Protein AF-A0A9D6ZPC6-F1 (afdb_monomer)

Secondary structure (DSSP, 8-state):
----PPPHHHHHHHHTT--HHHHHHHHT--HHHHHHHHHT-SS---HHHHHHHHHHHHHHHHHHHTTS---PPP------

Mean predicted aligned error: 10.43 Å

Solvent-accessible surface area (backbone atoms only — not comparable to full-atom values): 5006 Å² total; per-residue (Å²): 132,83,76,75,68,74,29,70,65,44,52,53,37,54,74,70,70,51,53,62,59,59,52,14,66,73,49,74,50,54,47,67,56,53,52,26,59,31,58,74,45,80,77,81,74,52,74,63,63,51,49,36,50,51,52,48,52,51,55,50,52,54,54,59,61,66,66,56,79,78,79,72,77,83,79,90,77,87,86,130

Nearest PDB structures (foldseek):
  2b5a-assembly1_A  TM=8.640E-01  e=1.793E-02  [Bacillus] caldolyticus
  3qq6-assembly1_A  TM=8.900E-01  e=5.740E-02  Bacillus 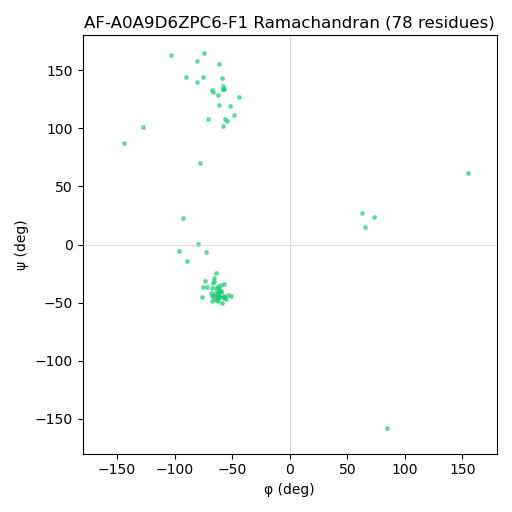subtilis
  7t5u-assembly1_A  TM=8.293E-01  e=1.059E-01  Escherichia coli
  1b0n-assembly1_A  TM=7.433E-01  e=6.487E-02  Bacillus subtilis
  6xgt-assembly1_E  TM=6.206E-01  e=4.893E-01  Thermomyces lanuginosus

Foldseek 3Di:
DPDQDFDPLRVLCVVLVHDLVNLCVQLVHDSVVSVCQRSVHDDHDDPSSVVSSVVSSVVSVVVVVVPPDDPDPPPPDDDD

pLDDT: mean 79.44, std 17.18, range [38.44, 96.06]

Structure (mmCIF, N/CA/C/O backbone):
data_AF-A0A9D6ZPC6-F1
#
_entry.id   AF-A0A9D6ZPC6-F1
#
loop_
_atom_site.group_PDB
_atom_site.id
_atom_site.type_symbol
_atom_site.label_atom_id
_atom_site.label_alt_id
_atom_site.label_comp_id
_atom_site.label_asym_id
_atom_site.label_entity_id
_atom_site.label_seq_id
_atom_site.pdbx_PDB_ins_code
_atom_site.Cartn_x
_atom_site.Cartn_y
_atom_site.Cartn_z
_atom_site.occupancy
_atom_site.B_iso_or_equiv
_atom_site.auth_seq_id
_atom_site.auth_comp_id
_atom_site.auth_asym_id
_atom_site.auth_atom_id
_atom_site.pdbx_PDB_model_num
ATOM 1 N N . MET A 1 1 ? 3.200 -28.522 -1.694 1.00 38.44 1 MET A N 1
ATOM 2 C CA . MET A 1 1 ? 2.649 -27.193 -2.035 1.00 38.44 1 MET A CA 1
ATOM 3 C C . MET A 1 1 ? 2.714 -26.323 -0.787 1.00 38.44 1 MET A C 1
ATOM 5 O O . MET A 1 1 ? 1.896 -26.501 0.104 1.00 38.44 1 MET A O 1
ATOM 9 N N . LEU A 1 2 ? 3.735 -25.471 -0.649 1.00 44.56 2 LEU A N 1
ATOM 10 C CA . LEU A 1 2 ? 3.809 -24.53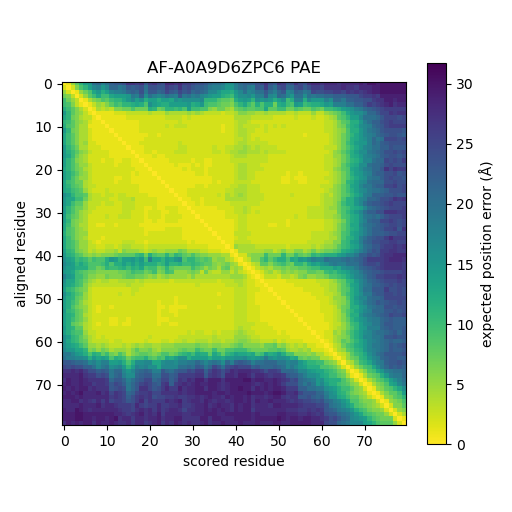1 0.474 1.00 44.56 2 LEU A CA 1
ATOM 11 C C . LEU A 1 2 ? 2.735 -23.465 0.240 1.00 44.56 2 LEU A C 1
ATOM 13 O O . LEU A 1 2 ? 2.855 -22.677 -0.694 1.00 44.56 2 LEU A O 1
ATOM 17 N N . GLY A 1 3 ? 1.659 -23.491 1.030 1.00 43.91 3 GLY A N 1
ATOM 18 C CA . GLY A 1 3 ? 0.640 -22.447 0.992 1.00 43.91 3 GLY A CA 1
ATOM 19 C C . GLY A 1 3 ? 1.323 -21.091 1.143 1.00 43.91 3 GLY A C 1
ATOM 20 O O . GLY A 1 3 ? 2.026 -20.872 2.132 1.00 43.91 3 GLY A O 1
ATOM 21 N N . ARG A 1 4 ? 1.190 -20.219 0.132 1.00 55.81 4 ARG A N 1
ATOM 22 C CA . ARG A 1 4 ? 1.762 -18.865 0.147 1.00 55.81 4 ARG A CA 1
ATOM 23 C C . ARG A 1 4 ? 1.271 -18.173 1.415 1.00 55.81 4 ARG A C 1
ATOM 25 O O . ARG A 1 4 ? 0.090 -17.842 1.521 1.00 55.81 4 ARG A O 1
ATOM 32 N N . ARG A 1 5 ? 2.161 -18.007 2.400 1.00 55.12 5 ARG A N 1
ATOM 33 C CA . ARG A 1 5 ? 1.857 -17.225 3.600 1.00 55.12 5 ARG A CA 1
ATOM 34 C C . ARG A 1 5 ? 1.480 -15.816 3.131 1.00 55.12 5 ARG A C 1
ATOM 36 O O . ARG A 1 5 ? 2.168 -15.288 2.256 1.00 55.12 5 ARG A O 1
ATOM 43 N N . PRO A 1 6 ? 0.393 -15.220 3.645 1.00 60.72 6 PRO A N 1
ATOM 44 C CA . PRO A 1 6 ? 0.039 -13.855 3.280 1.00 60.72 6 PRO A CA 1
ATOM 45 C C . PRO A 1 6 ? 1.209 -12.929 3.630 1.00 60.72 6 PRO A C 1
ATOM 47 O O . PRO A 1 6 ? 1.778 -13.048 4.718 1.00 60.72 6 PRO A O 1
ATOM 50 N N . SER A 1 7 ? 1.594 -12.035 2.713 1.00 79.44 7 SER A N 1
ATOM 51 C CA . SER A 1 7 ? 2.633 -11.051 3.019 1.00 79.44 7 SER A CA 1
ATOM 52 C C . SER A 1 7 ? 2.183 -10.146 4.172 1.00 79.44 7 SER A C 1
ATOM 54 O O . SER A 1 7 ? 0.984 -9.953 4.400 1.00 79.44 7 SER A O 1
ATOM 56 N N . GLN A 1 8 ? 3.134 -9.561 4.905 1.00 87.06 8 GLN A N 1
ATOM 57 C CA . GLN A 1 8 ? 2.806 -8.622 5.985 1.00 87.06 8 GLN A CA 1
ATOM 58 C C . GLN A 1 8 ? 1.972 -7.432 5.487 1.00 87.06 8 GLN A C 1
ATOM 60 O O . GLN A 1 8 ? 1.070 -6.987 6.193 1.00 87.06 8 GLN A O 1
ATOM 65 N N . LEU A 1 9 ? 2.207 -6.969 4.253 1.00 88.62 9 LEU A N 1
ATOM 66 C CA . LEU A 1 9 ? 1.417 -5.908 3.620 1.00 88.62 9 LEU A CA 1
ATOM 67 C C . LEU A 1 9 ? -0.050 -6.319 3.462 1.00 88.62 9 LEU A C 1
ATOM 69 O O . LEU A 1 9 ? -0.944 -5.561 3.833 1.00 88.62 9 LEU A O 1
ATOM 73 N N . ARG A 1 10 ? -0.299 -7.556 3.012 1.00 91.69 10 ARG A N 1
ATOM 74 C CA . ARG A 1 10 ? -1.655 -8.100 2.883 1.00 91.69 10 ARG A CA 1
ATOM 75 C C . ARG A 1 10 ? -2.367 -8.175 4.226 1.00 91.69 10 ARG A C 1
ATOM 77 O O . ARG A 1 10 ? -3.539 -7.823 4.312 1.00 91.69 10 ARG A O 1
ATOM 84 N N . LEU A 1 11 ? -1.680 -8.657 5.261 1.00 91.38 11 LEU A N 1
ATOM 85 C CA . LEU A 1 11 ? -2.257 -8.760 6.602 1.00 91.38 11 LEU A CA 1
ATOM 86 C C . LEU A 1 11 ? -2.626 -7.382 7.156 1.00 91.38 11 LEU A C 1
ATOM 88 O O . LEU A 1 11 ? -3.745 -7.206 7.627 1.00 91.38 11 LEU A O 1
ATOM 92 N N . ARG A 1 12 ? -1.730 -6.398 7.029 1.00 92.00 12 ARG A N 1
ATOM 93 C CA . ARG A 1 12 ? -1.978 -5.019 7.476 1.00 92.00 12 ARG A CA 1
ATOM 94 C C . ARG A 1 12 ? -3.130 -4.366 6.720 1.00 92.00 12 ARG A C 1
ATOM 96 O O . ARG A 1 12 ? -4.029 -3.817 7.344 1.00 92.00 12 ARG A O 1
ATOM 103 N N . ARG A 1 13 ? -3.169 -4.499 5.391 1.00 94.56 13 ARG A N 1
ATOM 104 C CA . ARG A 1 13 ? -4.286 -3.993 4.579 1.00 94.56 13 ARG A CA 1
ATOM 105 C C . ARG A 1 13 ? -5.627 -4.576 5.031 1.00 94.56 13 ARG A C 1
ATOM 107 O O . ARG A 1 13 ? -6.603 -3.841 5.145 1.00 94.56 13 ARG A O 1
ATOM 114 N N . LEU A 1 14 ? -5.677 -5.889 5.271 1.00 92.75 14 LEU A N 1
ATOM 115 C CA . LEU A 1 14 ? -6.892 -6.566 5.726 1.00 92.75 14 LEU A CA 1
ATOM 116 C C . LEU A 1 14 ? -7.301 -6.144 7.141 1.00 92.75 14 LEU A C 1
ATOM 118 O O . LEU A 1 14 ? -8.493 -5.994 7.383 1.00 92.75 14 LEU A O 1
ATOM 122 N N . ALA A 1 15 ? -6.342 -5.920 8.044 1.00 91.12 15 ALA A N 1
ATOM 123 C CA . ALA A 1 15 ? -6.616 -5.414 9.389 1.00 91.12 15 ALA A CA 1
ATOM 124 C C . ALA A 1 15 ? -7.245 -4.010 9.365 1.00 91.12 15 ALA A C 1
ATOM 126 O O . ALA A 1 15 ? -8.142 -3.736 10.150 1.00 91.12 15 ALA A O 1
ATOM 127 N N . LEU A 1 16 ? -6.839 -3.167 8.412 1.00 90.81 16 LEU A N 1
ATOM 128 C CA . LEU A 1 16 ? -7.415 -1.836 8.176 1.00 90.81 16 LEU A CA 1
ATOM 129 C C . LEU A 1 16 ? -8.734 -1.862 7.382 1.00 90.81 16 LEU A C 1
ATOM 131 O O . LEU A 1 16 ? -9.264 -0.812 7.034 1.00 90.81 16 LEU A O 1
ATOM 135 N N . GLY A 1 17 ? -9.236 -3.042 6.999 1.00 93.94 17 GLY A N 1
ATOM 136 C CA . GLY A 1 17 ? -10.454 -3.163 6.189 1.00 93.94 17 GLY A CA 1
ATOM 137 C C . GLY A 1 17 ? -10.339 -2.592 4.767 1.00 93.94 17 GLY A C 1
ATOM 138 O O . GLY A 1 17 ? -11.351 -2.408 4.093 1.00 93.94 17 GLY A O 1
ATOM 139 N N . LEU A 1 18 ? -9.123 -2.327 4.280 1.00 93.94 18 LEU A N 1
ATOM 140 C CA . LEU A 1 18 ? -8.895 -1.695 2.981 1.00 93.94 18 LEU A CA 1
ATOM 141 C C . LEU A 1 18 ? -9.011 -2.705 1.835 1.00 93.94 18 LEU A C 1
ATOM 143 O O . LEU A 1 18 ? -8.479 -3.823 1.892 1.00 93.94 18 LEU A O 1
ATOM 147 N N . ARG A 1 19 ? -9.629 -2.300 0.722 1.00 96.06 19 ARG A N 1
ATOM 148 C CA . ARG A 1 19 ? -9.581 -3.080 -0.523 1.00 96.06 19 ARG A CA 1
ATOM 149 C C . ARG A 1 19 ? -8.259 -2.816 -1.232 1.00 96.06 19 ARG A C 1
ATOM 151 O O . ARG A 1 19 ? -7.629 -1.777 -1.055 1.00 96.06 19 ARG A O 1
ATOM 158 N N . ILE A 1 20 ? -7.857 -3.748 -2.096 1.00 94.88 20 ILE A N 1
ATOM 159 C CA . ILE A 1 20 ? -6.655 -3.588 -2.932 1.00 94.88 20 ILE A CA 1
ATOM 160 C C . ILE A 1 20 ? -6.715 -2.277 -3.724 1.00 94.88 20 ILE A C 1
ATOM 162 O O . ILE A 1 20 ? -5.740 -1.535 -3.739 1.00 94.88 20 ILE A O 1
ATOM 166 N N . ARG A 1 21 ? -7.881 -1.965 -4.303 1.00 95.44 21 ARG A N 1
ATOM 167 C CA . ARG A 1 21 ? -8.112 -0.736 -5.067 1.00 95.44 21 ARG A CA 1
ATOM 168 C C . ARG A 1 21 ? -7.887 0.541 -4.254 1.00 95.44 21 ARG A C 1
ATOM 170 O O . ARG A 1 21 ? -7.420 1.530 -4.803 1.00 95.44 21 ARG A O 1
ATOM 177 N N . ASP A 1 22 ? -8.207 0.531 -2.961 1.00 94.50 22 ASP A N 1
ATOM 178 C CA . ASP A 1 22 ? -8.037 1.711 -2.107 1.00 94.50 22 ASP A CA 1
ATOM 179 C C . ASP A 1 22 ? -6.539 2.002 -1.903 1.00 94.50 22 ASP A C 1
ATOM 181 O O . ASP A 1 22 ? -6.098 3.143 -2.037 1.00 94.50 22 ASP A O 1
ATOM 185 N N . VAL A 1 23 ? -5.738 0.950 -1.693 1.00 94.81 23 VAL A N 1
ATOM 186 C CA . VAL A 1 23 ? -4.274 1.059 -1.607 1.00 94.81 23 VAL A CA 1
ATOM 187 C C . VAL A 1 23 ? -3.675 1.455 -2.953 1.00 94.81 23 VAL A C 1
ATOM 189 O O . VAL A 1 23 ? -2.898 2.400 -3.005 1.00 94.81 23 VAL A O 1
ATOM 192 N N . ALA A 1 24 ? -4.068 0.774 -4.032 1.00 95.69 24 ALA A N 1
ATOM 193 C CA . ALA A 1 24 ? -3.583 1.011 -5.390 1.00 95.69 24 ALA A CA 1
ATOM 194 C C . ALA A 1 24 ? -3.784 2.470 -5.834 1.00 95.69 24 ALA A C 1
ATOM 196 O O . ALA A 1 24 ? -2.839 3.120 -6.278 1.00 95.69 24 ALA A O 1
ATOM 197 N N . ASN A 1 25 ? -4.981 3.021 -5.611 1.00 94.88 25 ASN A N 1
ATOM 198 C CA . ASN A 1 25 ? -5.278 4.421 -5.909 1.00 94.88 25 ASN A CA 1
ATOM 199 C C . ASN A 1 25 ? -4.422 5.391 -5.086 1.00 94.88 25 ASN A C 1
ATOM 201 O O . ASN A 1 25 ? -3.970 6.406 -5.610 1.00 94.88 25 ASN A O 1
ATOM 205 N N . ALA A 1 26 ? -4.203 5.097 -3.804 1.00 93.06 26 ALA A N 1
ATOM 206 C CA . ALA A 1 26 ? -3.451 5.974 -2.913 1.00 93.06 26 ALA A CA 1
ATOM 207 C C . ALA A 1 26 ? -1.937 5.955 -3.187 1.00 93.06 26 ALA A C 1
ATOM 209 O O . ALA A 1 26 ? -1.272 6.973 -2.992 1.00 93.06 26 ALA A O 1
ATOM 210 N N . CYS A 1 27 ? -1.394 4.826 -3.651 1.00 91.75 27 CYS A N 1
ATOM 211 C CA . CYS A 1 27 ? 0.023 4.687 -3.982 1.00 91.75 27 CYS A CA 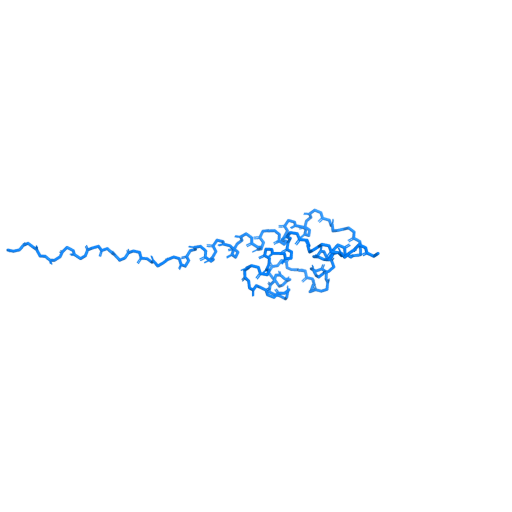1
ATOM 212 C C . CYS A 1 27 ? 0.349 4.891 -5.471 1.00 91.75 27 CYS A C 1
ATOM 214 O O . CYS A 1 27 ? 1.524 4.918 -5.829 1.00 91.75 27 CYS A O 1
ATOM 216 N N . GLY A 1 28 ? -0.661 5.049 -6.334 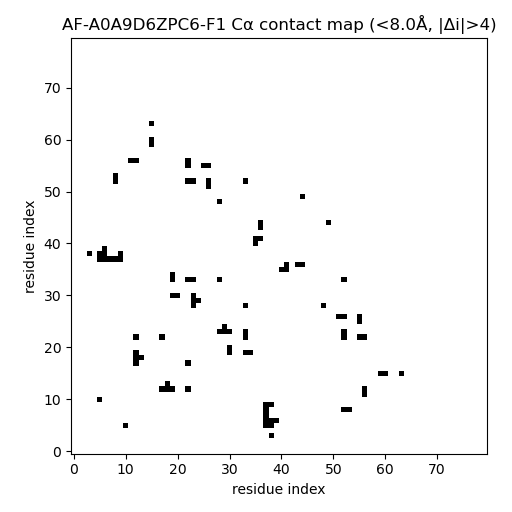1.00 93.19 28 GLY A N 1
ATOM 217 C CA . GLY A 1 28 ? -0.477 5.240 -7.775 1.00 93.19 28 GLY A CA 1
ATOM 218 C C . GLY A 1 28 ? -0.047 3.974 -8.523 1.00 93.19 28 GLY A C 1
ATOM 219 O O . GLY A 1 28 ? 0.562 4.069 -9.586 1.00 93.19 28 GLY A O 1
ATOM 220 N N . LEU A 1 29 ? -0.343 2.794 -7.975 1.00 92.81 29 LEU A N 1
ATOM 221 C CA . LEU A 1 29 ? -0.056 1.503 -8.603 1.00 92.81 29 LEU A CA 1
ATOM 222 C C . LEU A 1 29 ? -1.326 0.894 -9.201 1.00 92.81 29 LEU A C 1
ATOM 224 O O . LEU A 1 29 ? -2.443 1.255 -8.847 1.00 92.81 29 LEU A O 1
ATOM 228 N N . ALA A 1 30 ? -1.156 -0.082 -10.091 1.00 94.69 30 ALA A N 1
ATOM 229 C CA . ALA A 1 30 ? -2.273 -0.888 -10.570 1.00 94.69 30 ALA A CA 1
ATOM 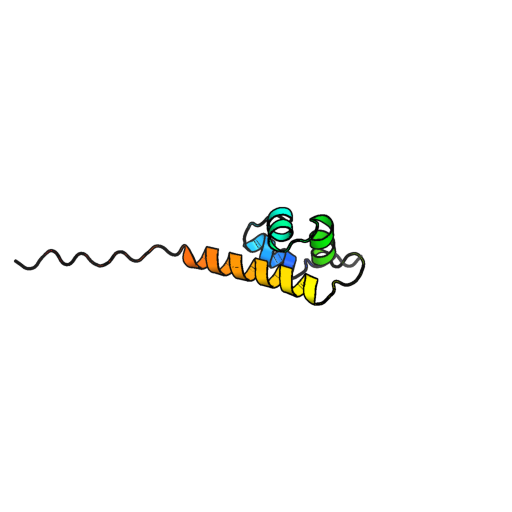230 C C . ALA A 1 30 ? -2.722 -1.907 -9.506 1.00 94.69 30 ALA A C 1
ATOM 232 O O . ALA A 1 30 ? -1.886 -2.527 -8.844 1.00 94.69 30 ALA A O 1
ATOM 233 N N . ASP A 1 31 ? -4.029 -2.173 -9.420 1.00 95.19 31 ASP A N 1
ATOM 234 C CA . ASP A 1 31 ? -4.614 -3.177 -8.515 1.00 95.19 31 ASP A CA 1
ATOM 235 C C . ASP A 1 31 ? -3.932 -4.548 -8.645 1.00 95.19 31 ASP A C 1
ATOM 237 O O . ASP A 1 31 ? -3.603 -5.198 -7.649 1.00 95.19 31 ASP A O 1
ATOM 241 N N . ALA A 1 32 ? -3.681 -4.978 -9.887 1.00 92.62 32 ALA A N 1
ATOM 242 C CA . ALA A 1 32 ? -3.000 -6.234 -10.181 1.00 92.62 32 ALA A CA 1
ATOM 243 C C . ALA A 1 32 ? -1.579 -6.255 -9.602 1.00 92.62 32 ALA A C 1
ATOM 245 O O . ALA A 1 32 ? -1.186 -7.248 -8.992 1.00 92.62 32 ALA A O 1
ATOM 246 N N . ARG A 1 33 ? -0.851 -5.134 -9.701 1.00 92.12 33 ARG A N 1
ATOM 247 C CA . ARG A 1 33 ? 0.518 -5.020 -9.194 1.00 92.12 33 ARG A CA 1
ATOM 248 C C . ARG A 1 33 ? 0.561 -5.091 -7.672 1.00 92.12 33 ARG A C 1
ATOM 250 O O . ARG A 1 33 ? 1.351 -5.846 -7.120 1.00 92.12 33 ARG A O 1
ATOM 257 N N . VAL A 1 34 ? -0.338 -4.389 -6.982 1.00 92.12 34 VAL A N 1
ATOM 258 C CA . VAL A 1 34 ? -0.466 -4.498 -5.517 1.00 92.12 34 VAL A CA 1
ATOM 259 C C . VAL A 1 34 ? -0.808 -5.937 -5.110 1.00 92.12 34 VAL A C 1
ATOM 261 O O . VAL A 1 34 ? -0.237 -6.466 -4.158 1.00 92.12 34 VAL A O 1
ATOM 264 N N . SER A 1 35 ? -1.691 -6.607 -5.858 1.00 91.69 35 SER A N 1
ATOM 265 C CA . SER A 1 35 ? -2.060 -8.002 -5.592 1.00 91.69 35 SER A CA 1
ATOM 266 C C . SER A 1 35 ? -0.893 -8.979 -5.772 1.00 91.69 35 SER A C 1
ATOM 268 O O . SER A 1 35 ? -0.721 -9.876 -4.945 1.00 91.69 35 SER A O 1
ATOM 270 N N . GLU A 1 36 ? -0.086 -8.807 -6.819 1.00 90.75 36 GLU A N 1
ATOM 271 C CA . GLU A 1 36 ? 1.139 -9.579 -7.067 1.00 90.75 36 GLU A CA 1
ATOM 272 C C . GLU A 1 36 ? 2.134 -9.428 -5.916 1.00 90.75 36 GLU A C 1
ATOM 274 O O . GLU A 1 36 ? 2.567 -10.426 -5.334 1.00 90.75 36 GLU A O 1
ATOM 279 N N . ILE A 1 37 ? 2.412 -8.182 -5.522 1.00 89.25 37 ILE A N 1
ATOM 280 C CA . ILE A 1 37 ? 3.310 -7.846 -4.411 1.00 89.25 37 ILE A CA 1
ATOM 281 C C . ILE A 1 37 ? 2.823 -8.488 -3.109 1.00 89.25 37 ILE A C 1
ATOM 283 O O . ILE A 1 37 ? 3.596 -9.110 -2.380 1.00 89.25 37 ILE A O 1
ATOM 287 N N . GLU A 1 38 ? 1.522 -8.410 -2.828 1.00 90.06 38 GLU A N 1
ATOM 288 C CA . GLU A 1 38 ? 0.923 -9.016 -1.639 1.00 90.06 38 GLU A CA 1
ATOM 289 C C . GLU A 1 38 ? 0.976 -10.547 -1.615 1.00 90.06 38 GLU A C 1
ATOM 291 O O . GLU A 1 38 ? 0.982 -11.165 -0.545 1.00 90.06 38 GLU A O 1
ATOM 296 N N . ARG A 1 39 ? 0.978 -11.177 -2.789 1.00 85.75 39 ARG A N 1
ATOM 297 C CA . ARG A 1 39 ? 1.084 -12.632 -2.924 1.00 85.75 39 ARG A CA 1
ATOM 298 C C . ARG A 1 39 ? 2.534 -13.101 -3.023 1.00 85.75 39 ARG A C 1
ATOM 300 O O . ARG A 1 39 ? 2.779 -14.298 -2.868 1.00 85.75 39 ARG A O 1
ATOM 307 N N . GLY A 1 40 ? 3.483 -12.193 -3.260 1.00 81.25 40 GLY A N 1
ATOM 308 C CA . GLY A 1 40 ? 4.852 -12.528 -3.655 1.00 81.25 40 GLY A CA 1
ATOM 309 C C . GLY A 1 40 ? 4.898 -13.253 -5.005 1.00 81.25 40 GLY A C 1
ATOM 310 O O . GLY A 1 40 ? 5.742 -14.127 -5.207 1.00 81.25 40 GLY A O 1
ATOM 311 N N . ASP A 1 41 ? 3.909 -13.009 -5.866 1.00 74.31 41 ASP A N 1
ATOM 312 C CA . ASP A 1 41 ? 3.821 -13.544 -7.226 1.00 74.31 41 ASP A CA 1
ATOM 313 C C . ASP A 1 41 ? 4.508 -12.570 -8.200 1.00 74.31 41 ASP A C 1
ATOM 315 O O . ASP A 1 41 ? 4.418 -11.357 -8.032 1.00 74.31 41 ASP A O 1
ATOM 319 N N . GLY A 1 42 ? 5.171 -13.088 -9.238 1.00 68.31 42 GLY A N 1
ATOM 320 C CA . GLY A 1 42 ? 5.748 -12.265 -10.309 1.00 68.31 42 GLY A CA 1
ATOM 321 C C . GLY A 1 42 ? 7.143 -11.691 -10.022 1.00 68.31 42 GLY A C 1
ATOM 322 O O . GLY A 1 42 ? 7.924 -12.243 -9.247 1.00 68.31 42 GLY A O 1
ATOM 323 N N . ARG A 1 43 ? 7.490 -10.600 -10.725 1.00 72.81 43 ARG A N 1
ATOM 324 C CA . ARG A 1 43 ? 8.784 -9.912 -10.582 1.00 72.81 43 ARG A CA 1
ATOM 325 C C . ARG A 1 43 ? 8.872 -9.283 -9.195 1.00 72.81 43 ARG A C 1
ATOM 327 O O . ARG A 1 43 ? 7.947 -8.559 -8.815 1.00 72.81 43 ARG A O 1
ATOM 334 N N . ASN A 1 44 ? 9.997 -9.513 -8.506 1.00 77.69 44 ASN A N 1
ATOM 335 C CA . ASN A 1 44 ? 10.296 -8.891 -7.215 1.00 77.69 44 ASN A CA 1
ATOM 336 C C . ASN A 1 44 ? 9.949 -7.396 -7.262 1.00 77.69 44 ASN A C 1
ATOM 338 O O . ASN A 1 44 ? 10.395 -6.723 -8.199 1.00 77.69 44 ASN A O 1
ATOM 342 N N . PRO A 1 45 ? 9.142 -6.893 -6.312 1.00 80.50 45 PRO A N 1
ATOM 343 C CA . PRO A 1 45 ? 8.882 -5.470 -6.225 1.00 80.50 45 PRO A CA 1
ATOM 344 C C . PRO A 1 45 ? 10.180 -4.708 -6.038 1.00 80.50 45 PRO A C 1
ATOM 346 O O . PRO A 1 45 ? 11.093 -5.178 -5.350 1.00 80.50 45 PRO A O 1
ATOM 349 N N . ASP A 1 46 ? 10.254 -3.535 -6.650 1.00 85.44 46 ASP A N 1
ATOM 350 C CA . ASP A 1 46 ? 11.327 -2.618 -6.317 1.00 85.44 46 ASP A CA 1
ATOM 351 C C . ASP A 1 46 ? 11.077 -1.968 -4.941 1.00 85.44 46 ASP A C 1
ATOM 353 O O . ASP A 1 46 ? 9.992 -2.045 -4.352 1.00 85.44 46 ASP A O 1
ATOM 357 N N . ALA A 1 47 ? 12.121 -1.350 -4.388 1.00 85.75 47 ALA A N 1
ATOM 358 C CA . ALA A 1 47 ? 12.045 -0.724 -3.072 1.00 85.75 47 ALA A CA 1
ATOM 359 C C . ALA A 1 47 ? 11.052 0.453 -3.025 1.00 85.75 47 ALA A C 1
ATOM 361 O O . ALA A 1 47 ? 10.542 0.775 -1.952 1.00 85.75 47 ALA A O 1
ATOM 362 N N . VAL A 1 48 ? 10.765 1.089 -4.166 1.00 90.06 48 VAL A N 1
ATOM 363 C CA . VAL A 1 48 ? 9.857 2.237 -4.255 1.00 90.06 48 VAL A CA 1
ATOM 364 C C . VAL A 1 48 ? 8.412 1.760 -4.162 1.00 90.06 48 VAL A C 1
ATOM 366 O O . VAL A 1 48 ? 7.642 2.311 -3.378 1.00 90.06 48 VAL A O 1
ATOM 369 N N . GLU A 1 49 ? 8.052 0.699 -4.884 1.00 90.12 49 GLU A N 1
ATOM 370 C CA . GLU A 1 49 ? 6.729 0.073 -4.822 1.00 90.12 49 GLU A CA 1
ATOM 371 C C . GLU A 1 49 ? 6.392 -0.374 -3.393 1.00 90.12 49 GLU A C 1
ATOM 373 O O . GLU A 1 49 ? 5.296 -0.102 -2.894 1.00 90.12 49 GLU A O 1
ATOM 378 N N . LEU A 1 50 ? 7.353 -1.001 -2.704 1.00 90.06 50 LEU A N 1
ATOM 379 C CA . LEU A 1 50 ? 7.197 -1.390 -1.300 1.00 90.06 50 LEU A CA 1
ATOM 380 C C . LEU A 1 50 ? 7.001 -0.169 -0.396 1.00 90.06 50 LEU A C 1
ATOM 382 O O . LEU A 1 50 ? 6.048 -0.134 0.383 1.00 90.06 50 LEU A O 1
ATOM 386 N N . ALA A 1 51 ? 7.848 0.854 -0.536 1.00 90.88 51 ALA A N 1
ATOM 387 C CA . ALA A 1 51 ? 7.773 2.062 0.279 1.00 90.88 51 ALA A CA 1
ATOM 388 C C . ALA A 1 51 ? 6.446 2.818 0.096 1.00 90.88 51 ALA A C 1
ATOM 390 O O . ALA A 1 51 ? 5.881 3.321 1.069 1.00 90.88 51 ALA A O 1
ATOM 391 N N . LEU A 1 52 ? 5.914 2.880 -1.128 1.00 93.50 52 LEU A N 1
ATOM 392 C CA . LEU A 1 52 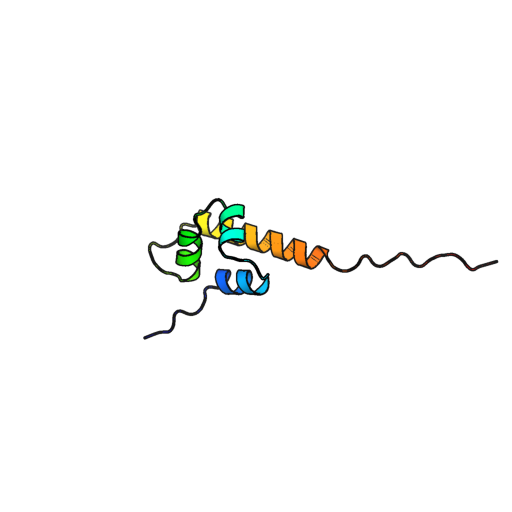? 4.642 3.542 -1.419 1.00 93.50 52 LEU A CA 1
ATOM 393 C C . LEU A 1 52 ? 3.453 2.817 -0.771 1.00 93.50 52 LEU A C 1
ATOM 395 O O . LEU A 1 52 ? 2.576 3.461 -0.181 1.00 93.50 52 LEU A O 1
ATOM 399 N N . ILE A 1 53 ? 3.427 1.483 -0.842 1.00 91.69 53 ILE A N 1
ATOM 400 C CA . ILE A 1 53 ? 2.388 0.677 -0.189 1.00 91.69 53 ILE A CA 1
ATOM 401 C C . ILE A 1 53 ? 2.499 0.815 1.335 1.00 91.69 53 ILE A C 1
ATOM 403 O O . ILE A 1 53 ? 1.498 1.075 2.003 1.00 91.69 53 ILE A O 1
ATOM 407 N N . GLU A 1 54 ? 3.704 0.723 1.898 1.00 92.75 54 GLU A N 1
ATOM 408 C CA . GLU A 1 54 ? 3.923 0.880 3.340 1.00 92.75 54 GLU A CA 1
ATOM 409 C C . GLU A 1 54 ? 3.512 2.258 3.862 1.00 92.75 54 GLU A C 1
ATOM 411 O O . GLU A 1 54 ? 2.849 2.353 4.898 1.00 92.75 54 GLU A O 1
ATOM 416 N N . ALA A 1 55 ? 3.866 3.327 3.144 1.00 92.94 55 ALA A N 1
ATOM 417 C CA . ALA A 1 55 ? 3.476 4.686 3.502 1.00 92.94 55 ALA A CA 1
ATOM 418 C C . ALA A 1 55 ? 1.952 4.864 3.467 1.00 92.94 55 ALA A C 1
ATOM 420 O O . ALA A 1 55 ? 1.388 5.541 4.326 1.00 92.94 55 ALA A O 1
ATOM 421 N N . THR A 1 56 ? 1.280 4.235 2.501 1.00 93.75 56 THR A N 1
ATOM 422 C CA . THR A 1 56 ? -0.183 4.253 2.387 1.00 93.75 56 THR A CA 1
ATOM 423 C C . THR A 1 56 ? -0.841 3.563 3.575 1.00 93.75 56 THR A C 1
ATOM 425 O O . THR A 1 56 ? -1.742 4.131 4.192 1.00 93.75 56 THR A O 1
ATOM 428 N N . LEU A 1 57 ? -0.369 2.369 3.940 1.00 93.12 57 LEU A N 1
ATOM 429 C CA . LEU A 1 57 ? -0.899 1.636 5.090 1.00 93.12 57 LEU A CA 1
ATOM 430 C C . LEU A 1 57 ? -0.666 2.411 6.393 1.00 93.12 57 LEU A C 1
ATOM 432 O O . LEU A 1 57 ? -1.607 2.590 7.157 1.00 93.12 57 LEU A O 1
ATOM 436 N N . ARG A 1 58 ? 0.532 2.979 6.589 1.00 92.44 58 ARG A N 1
ATOM 437 C CA . ARG A 1 58 ? 0.853 3.790 7.777 1.00 92.44 58 ARG A CA 1
ATOM 438 C C . ARG A 1 58 ? -0.054 5.012 7.930 1.00 92.44 58 ARG A C 1
ATOM 440 O O . ARG A 1 58 ? -0.463 5.345 9.036 1.00 92.44 58 ARG A O 1
ATOM 447 N N . LYS A 1 59 ? -0.376 5.695 6.828 1.00 91.44 59 LYS A N 1
ATOM 448 C CA . LYS A 1 59 ? -1.298 6.843 6.857 1.00 91.44 59 LYS A CA 1
ATOM 449 C C . LYS A 1 59 ? -2.708 6.438 7.287 1.00 91.44 59 LYS A C 1
ATOM 451 O O . LYS A 1 59 ? -3.354 7.194 8.000 1.00 91.44 59 LYS A O 1
ATOM 456 N N . ASN A 1 60 ? -3.172 5.265 6.859 1.00 90.38 60 ASN A N 1
ATOM 457 C CA . ASN A 1 60 ? -4.494 4.760 7.228 1.00 90.38 60 ASN A CA 1
ATOM 458 C C . ASN A 1 60 ? -4.528 4.248 8.675 1.00 90.38 60 ASN A C 1
ATOM 460 O O . ASN A 1 60 ? -5.508 4.497 9.361 1.00 90.38 60 ASN A O 1
ATOM 464 N N . GLU A 1 61 ? -3.450 3.628 9.165 1.00 88.12 61 GLU A N 1
ATOM 465 C CA . GLU A 1 61 ? -3.296 3.278 10.590 1.00 88.12 61 GLU A CA 1
ATOM 466 C C . GLU A 1 61 ? -3.418 4.524 11.482 1.00 88.12 61 GLU A C 1
ATOM 468 O O . GLU A 1 61 ? -4.179 4.526 12.443 1.00 88.12 61 GLU A O 1
ATOM 473 N N . ALA A 1 62 ? -2.744 5.621 11.120 1.00 81.69 62 ALA A N 1
ATOM 474 C CA . ALA A 1 62 ? -2.836 6.876 11.867 1.00 81.69 62 ALA A CA 1
ATOM 475 C C . ALA A 1 62 ? -4.237 7.519 11.814 1.00 81.69 62 ALA A C 1
ATOM 477 O O . ALA A 1 62 ? -4.649 8.186 12.762 1.00 81.69 62 ALA A O 1
ATOM 478 N N . ALA A 1 63 ? -4.972 7.339 10.713 1.00 77.25 63 ALA A N 1
ATOM 479 C CA . ALA A 1 63 ? -6.346 7.827 10.592 1.00 77.25 63 ALA A CA 1
ATOM 480 C C . ALA A 1 63 ? -7.332 7.009 11.447 1.00 77.25 63 ALA A C 1
ATOM 482 O O . ALA A 1 63 ? -8.247 7.584 12.038 1.00 77.25 63 ALA A O 1
ATOM 483 N N . ASP A 1 64 ? -7.121 5.694 11.546 1.00 67.12 64 ASP A N 1
ATOM 484 C CA . ASP A 1 64 ? -7.885 4.808 12.430 1.00 67.12 64 ASP A CA 1
ATOM 485 C C . ASP A 1 64 ? -7.660 5.189 13.907 1.00 67.12 64 ASP A C 1
ATOM 487 O O . ASP A 1 64 ? -8.613 5.408 14.655 1.00 67.12 64 ASP A O 1
ATOM 491 N N . GLU A 1 65 ? -6.403 5.432 14.292 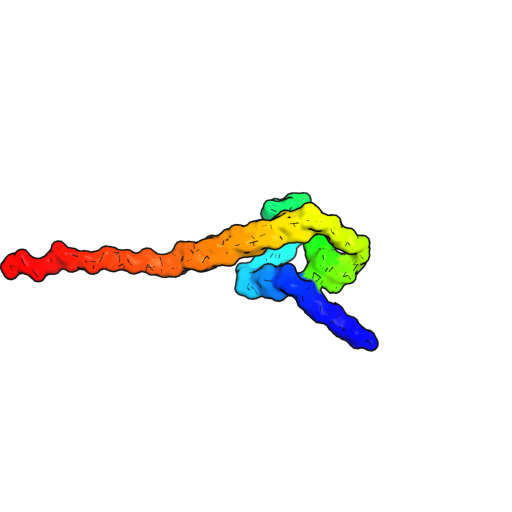1.00 61.41 65 GLU A N 1
ATOM 492 C CA . GLU A 1 65 ? -6.026 5.842 15.652 1.00 61.41 65 GLU A CA 1
ATOM 493 C C . GLU A 1 65 ? -6.540 7.246 16.029 1.00 61.41 65 GLU A C 1
ATOM 495 O O . GLU A 1 65 ? -6.936 7.494 17.170 1.00 61.41 65 GLU A O 1
ATOM 500 N N . SER A 1 66 ? -6.619 8.169 15.063 1.00 56.72 66 SER A N 1
ATOM 501 C CA . SER A 1 66 ? -7.129 9.529 15.291 1.00 56.72 66 SER A CA 1
ATOM 502 C C . SER A 1 66 ? -8.652 9.600 15.483 1.00 56.72 66 SER A C 1
ATOM 504 O O . SER A 1 66 ? -9.165 10.668 15.823 1.00 56.72 66 SER A O 1
ATOM 506 N N . THR A 1 67 ? -9.372 8.488 15.299 1.00 50.78 67 THR A N 1
ATOM 507 C CA . THR A 1 67 ? -10.813 8.367 15.584 1.00 50.78 67 THR A CA 1
ATOM 508 C C . THR A 1 67 ? -11.069 7.833 17.007 1.00 50.78 67 THR A C 1
ATOM 510 O O . THR A 1 67 ? -12.139 7.311 17.311 1.00 50.78 67 THR A O 1
ATOM 513 N N . ALA A 1 68 ? -10.113 7.975 17.931 1.00 47.38 68 ALA A N 1
ATOM 514 C CA . ALA A 1 68 ? -10.408 7.867 19.359 1.00 47.38 68 ALA A CA 1
ATOM 515 C C . ALA A 1 68 ? -11.299 9.058 19.784 1.00 47.38 68 ALA A C 1
ATOM 517 O O . ALA A 1 68 ? -11.012 10.198 19.404 1.00 47.38 68 ALA A O 1
ATOM 518 N N . PRO A 1 69 ? -12.396 8.845 20.539 1.00 44.59 69 PRO A N 1
ATOM 519 C CA . PRO A 1 69 ? -13.353 9.904 20.826 1.00 44.59 69 PRO A CA 1
ATOM 520 C C . PRO A 1 69 ? -12.669 11.018 21.615 1.00 44.59 69 PRO A C 1
ATOM 522 O O . PRO A 1 69 ? -12.037 10.769 22.644 1.00 44.59 69 PRO A O 1
ATOM 525 N N . ALA A 1 70 ? -12.818 12.251 21.128 1.00 48.88 70 ALA A N 1
ATOM 526 C CA . ALA A 1 70 ? -12.429 13.456 21.839 1.00 48.88 70 ALA A CA 1
ATOM 527 C C . ALA A 1 70 ? -12.976 13.386 23.271 1.00 48.88 70 ALA A C 1
ATOM 529 O O . ALA A 1 70 ? -14.190 13.428 23.488 1.00 48.88 70 ALA A O 1
ATOM 530 N N . GLN A 1 71 ? -12.078 13.245 24.247 1.00 52.03 71 GLN A N 1
ATOM 531 C CA . GLN A 1 71 ? -12.420 13.391 25.653 1.00 52.03 71 GLN A CA 1
ATOM 532 C C . GLN A 1 71 ? -13.046 14.776 25.813 1.00 52.03 71 GLN A C 1
ATOM 534 O O . GLN A 1 71 ? -12.377 15.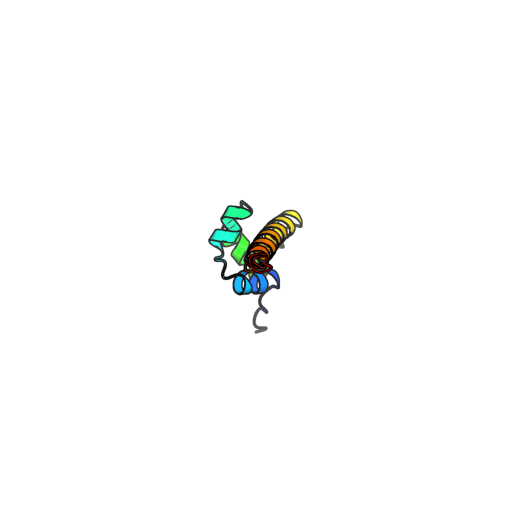797 25.657 1.00 52.03 71 GLN A O 1
ATOM 539 N N . SER A 1 72 ? -14.361 14.803 26.037 1.00 57.41 72 SER A N 1
ATOM 540 C CA . SER A 1 72 ? -15.083 16.045 26.285 1.00 57.41 72 SER A CA 1
ATOM 541 C C . SER A 1 72 ? -14.448 16.734 27.497 1.00 57.41 72 SER A C 1
ATOM 543 O O . SER A 1 72 ? -14.172 16.050 28.489 1.00 57.41 72 SER A O 1
ATOM 545 N N . PRO A 1 73 ? -14.182 18.051 27.449 1.00 62.97 73 PRO A N 1
ATOM 546 C CA . PRO A 1 73 ? -13.672 18.761 28.613 1.00 62.97 73 PRO A CA 1
ATOM 547 C C . PRO A 1 73 ? -14.673 18.592 29.764 1.00 62.97 73 PRO A C 1
ATOM 549 O O . PRO A 1 73 ? -15.875 18.718 29.515 1.00 62.97 73 PRO A O 1
ATOM 552 N N . PRO A 1 74 ? -14.241 18.314 31.007 1.00 62.31 74 PRO A N 1
ATOM 553 C CA . PRO A 1 74 ? -15.170 18.294 32.124 1.00 62.31 74 PRO A CA 1
ATOM 554 C C . PRO A 1 74 ? -15.784 19.688 32.275 1.00 62.31 74 PRO A C 1
ATOM 556 O O . PRO A 1 74 ? -15.076 20.682 32.461 1.00 62.31 74 PRO A O 1
ATOM 559 N N . ASP A 1 75 ? -17.107 19.740 32.152 1.00 58.81 75 ASP A N 1
ATOM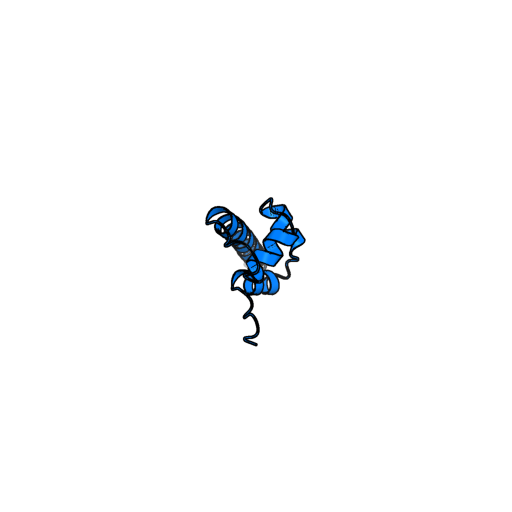 560 C CA . ASP A 1 75 ? -17.933 20.932 32.296 1.00 58.81 75 ASP A CA 1
ATOM 561 C C . ASP A 1 75 ? -17.702 21.529 33.695 1.00 58.81 75 ASP A C 1
ATOM 563 O O . ASP A 1 75 ? -18.178 21.016 34.710 1.00 58.81 75 ASP A O 1
ATOM 567 N N . ARG A 1 76 ? -16.906 22.602 33.784 1.00 59.97 76 ARG A N 1
ATOM 568 C CA . ARG A 1 76 ? -16.785 23.408 35.006 1.00 59.97 76 ARG A CA 1
ATOM 569 C C . ARG A 1 76 ? -18.006 24.322 35.116 1.00 59.97 76 ARG A C 1
ATOM 571 O O . ARG A 1 76 ? -17.896 25.538 34.975 1.00 59.97 76 ARG A O 1
ATOM 578 N N . ARG A 1 77 ? -19.172 23.746 35.397 1.00 58.16 77 ARG A N 1
ATOM 579 C CA . ARG A 1 77 ? -20.332 24.487 35.904 1.00 58.16 77 ARG A CA 1
ATOM 580 C C . ARG A 1 77 ? -20.845 23.814 37.162 1.00 58.16 77 ARG A C 1
ATOM 582 O O . ARG A 1 77 ? -21.543 22.811 37.103 1.00 58.16 77 ARG A O 1
ATOM 589 N N . GLY A 1 78 ? -20.492 24.397 38.300 1.00 53.53 78 GLY A N 1
ATOM 590 C CA . GLY A 1 78 ? -21.018 23.974 39.591 1.00 53.53 78 GLY A CA 1
ATOM 591 C C . GLY A 1 78 ? -20.092 24.309 40.746 1.00 53.53 78 GLY A C 1
ATOM 592 O O . GLY A 1 78 ? -19.626 23.405 41.424 1.00 53.53 78 GLY A O 1
ATOM 593 N N . LEU A 1 79 ? -19.814 25.594 40.962 1.00 52.28 79 LEU A N 1
ATOM 594 C CA . LEU A 1 79 ? -19.510 26.089 42.303 1.00 52.28 79 LEU A CA 1
ATOM 595 C C . LEU A 1 79 ? -20.118 27.493 42.404 1.00 52.28 79 LEU A C 1
ATOM 597 O O . LEU A 1 79 ? -19.502 28.487 42.021 1.00 52.28 79 LEU A O 1
ATOM 601 N N . ALA A 1 80 ? -21.386 27.516 42.799 1.00 57.22 80 ALA A N 1
ATOM 602 C CA . ALA A 1 80 ? -22.065 28.663 43.381 1.00 57.22 80 ALA A CA 1
ATOM 603 C C . ALA A 1 80 ? -22.432 28.266 44.812 1.00 57.22 80 ALA A C 1
ATOM 605 O O . ALA A 1 80 ? -22.769 27.071 44.995 1.00 57.22 80 ALA A O 1
#

Radius of gyration: 19.14 Å; Cα contacts (8 Å, |Δi|>4): 51; chains: 1; bounding box: 34×56×54 Å

Sequence (80 aa):
MLGRRPSQLRLRRLALGLRIRDVANACGLADARVSEIERGDGRNPDAVELALIEATLRKNEAADESTAPAQSPPDRRGLA